Protein AF-A0A4R5L0U3-F1 (afdb_monomer_lite)

Secondary structure (DSSP, 8-state):
-EEEEE--SHHHHHHHHHHHHTT-EEEEE-SS-THHHHHHHTT--PPPP---

pLDDT: mean 77.32, std 15.12, range [45.78, 94.69]

Foldseek 3Di:
DEEEAEACDPVSLVVQVVCVVVVYHYHYHYPDDPVSVCCSVVPHDDDDDDDD

Structure (mmCIF, N/CA/C/O backbone):
data_AF-A0A4R5L0U3-F1
#
_entry.id   AF-A0A4R5L0U3-F1
#
loop_
_atom_site.group_PDB
_atom_site.id
_atom_site.type_symbol
_atom_site.label_atom_id
_atom_site.label_alt_id
_atom_site.label_comp_id
_atom_site.label_as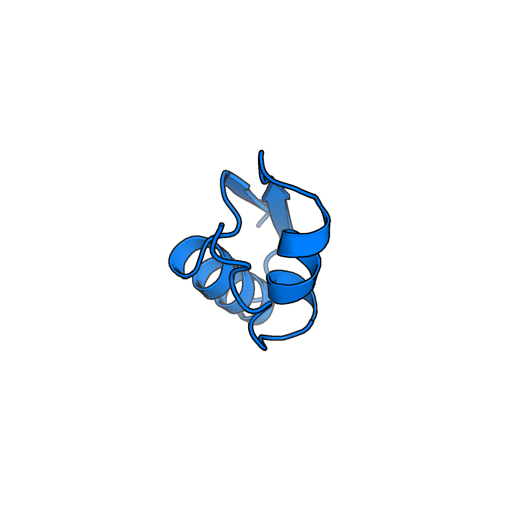ym_id
_atom_site.label_entity_id
_atom_site.label_seq_id
_atom_site.pdbx_PDB_ins_code
_atom_site.Cartn_x
_atom_site.Cartn_y
_atom_site.Cartn_z
_atom_site.occupancy
_atom_site.B_iso_or_equiv
_atom_site.auth_seq_id
_atom_site.auth_comp_id
_atom_site.auth_asym_id
_atom_site.auth_atom_id
_atom_site.pdbx_PDB_model_num
ATOM 1 N N . MET A 1 1 ? -6.356 4.088 10.866 1.00 93.25 1 MET A N 1
ATOM 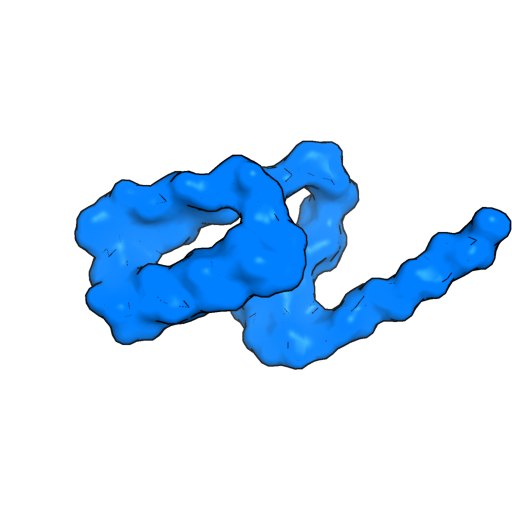2 C CA . MET A 1 1 ? -5.633 5.264 10.318 1.00 93.25 1 MET A CA 1
ATOM 3 C C . MET A 1 1 ? -5.536 5.131 8.802 1.00 93.25 1 MET A C 1
ATOM 5 O O . MET A 1 1 ? -5.701 4.014 8.321 1.00 93.25 1 MET A O 1
ATOM 9 N N . LYS A 1 2 ? -5.293 6.230 8.070 1.00 94.69 2 LYS A N 1
ATOM 10 C CA . LYS A 1 2 ? -5.047 6.206 6.616 1.00 94.69 2 LYS A CA 1
ATOM 11 C C . LYS A 1 2 ? -3.544 6.190 6.340 1.00 94.69 2 LYS A C 1
ATOM 13 O O . LYS A 1 2 ? -2.836 7.046 6.862 1.00 94.69 2 LYS A O 1
ATOM 18 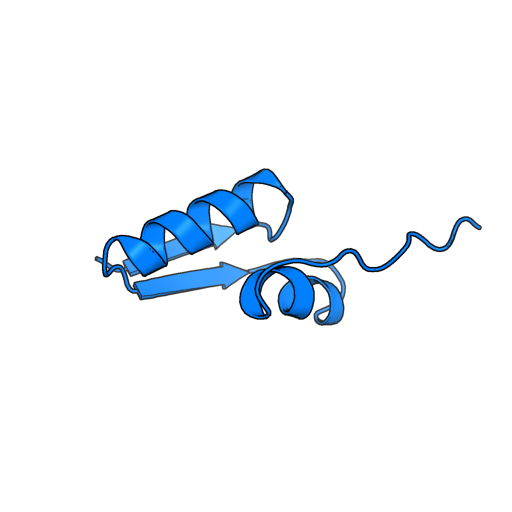N N . ILE A 1 3 ? -3.064 5.233 5.549 1.00 93.00 3 ILE A N 1
ATOM 19 C CA . ILE A 1 3 ? -1.634 5.028 5.272 1.00 93.00 3 ILE A CA 1
ATOM 20 C C . ILE A 1 3 ? -1.399 5.033 3.760 1.00 93.00 3 ILE A C 1
ATOM 22 O O . ILE A 1 3 ? -2.014 4.261 3.027 1.00 93.00 3 ILE A O 1
ATOM 26 N N . GLY A 1 4 ? -0.499 5.902 3.296 1.00 91.88 4 GLY A N 1
ATOM 27 C CA . GLY A 1 4 ? -0.122 6.020 1.888 1.00 91.88 4 GLY A CA 1
ATOM 28 C C . GLY A 1 4 ? 1.249 5.409 1.597 1.00 91.88 4 GLY A C 1
ATOM 29 O O . GLY A 1 4 ? 2.223 5.737 2.270 1.00 91.88 4 GLY A O 1
ATOM 30 N N . PHE A 1 5 ? 1.343 4.573 0.563 1.00 89.00 5 PHE A N 1
ATOM 31 C CA . PHE A 1 5 ? 2.602 4.037 0.041 1.00 89.00 5 PHE A CA 1
ATOM 32 C C . PHE A 1 5 ? 2.887 4.603 -1.349 1.00 89.00 5 PHE A C 1
ATOM 34 O O . PHE A 1 5 ? 2.102 4.410 -2.278 1.00 89.00 5 PHE A O 1
ATOM 41 N N . ILE A 1 6 ? 4.039 5.254 -1.515 1.00 87.69 6 ILE A N 1
ATOM 42 C CA . ILE A 1 6 ? 4.553 5.661 -2.826 1.00 87.69 6 ILE A CA 1
ATOM 43 C C . ILE A 1 6 ? 5.529 4.578 -3.303 1.00 87.69 6 ILE A C 1
ATOM 45 O O . ILE A 1 6 ? 6.700 4.560 -2.936 1.00 87.69 6 ILE A O 1
ATOM 49 N N . GLY A 1 7 ? 5.011 3.632 -4.086 1.00 80.31 7 GLY A N 1
ATOM 50 C CA . GLY A 1 7 ? 5.727 2.483 -4.636 1.00 80.31 7 GLY A CA 1
ATOM 51 C C . GLY A 1 7 ? 5.101 1.136 -4.251 1.00 80.31 7 GLY A C 1
ATOM 52 O O . GLY A 1 7 ? 5.028 0.770 -3.082 1.00 80.31 7 GLY A O 1
ATOM 53 N N . ALA A 1 8 ? 4.740 0.336 -5.258 1.00 77.81 8 ALA A N 1
ATOM 54 C CA . ALA A 1 8 ? 4.123 -0.990 -5.116 1.00 77.81 8 ALA A CA 1
ATOM 55 C C . ALA A 1 8 ? 5.131 -2.152 -5.271 1.00 77.81 8 ALA A C 1
ATOM 57 O O . ALA A 1 8 ? 4.845 -3.179 -5.883 1.00 77.81 8 ALA A O 1
ATOM 58 N N . GLY A 1 9 ? 6.364 -1.958 -4.790 1.00 78.25 9 GLY A N 1
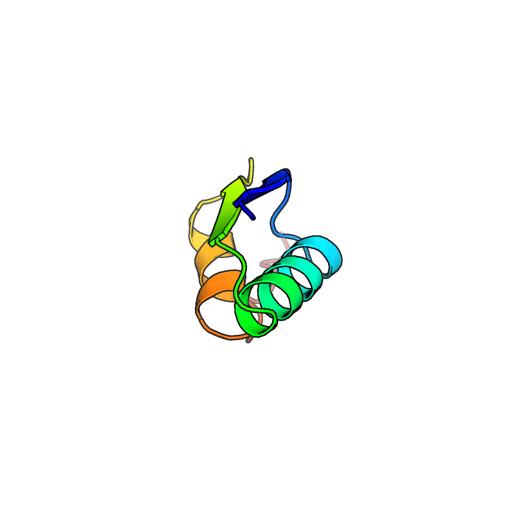ATOM 59 C CA . GLY A 1 9 ? 7.423 -2.973 -4.850 1.00 78.25 9 GLY A CA 1
ATOM 60 C C . GLY A 1 9 ? 7.222 -4.124 -3.855 1.00 78.25 9 GLY A C 1
ATOM 61 O O . GLY A 1 9 ? 6.232 -4.166 -3.134 1.00 78.25 9 GLY A O 1
ATOM 62 N N . LEU A 1 10 ? 8.203 -5.032 -3.766 1.00 79.69 10 LEU A N 1
ATOM 63 C CA . LEU A 1 10 ? 8.179 -6.164 -2.821 1.00 79.69 10 LEU A CA 1
ATOM 64 C C . LEU A 1 10 ? 7.946 -5.715 -1.369 1.00 79.69 10 LEU A C 1
ATOM 66 O O . LEU A 1 10 ? 7.113 -6.287 -0.674 1.00 79.69 10 LEU A O 1
ATOM 70 N N . ILE A 1 11 ? 8.648 -4.665 -0.939 1.00 84.25 11 ILE A N 1
ATOM 71 C CA . ILE A 1 11 ? 8.564 -4.144 0.431 1.00 84.25 11 ILE A CA 1
ATOM 72 C C . ILE A 1 11 ? 7.252 -3.378 0.634 1.00 84.25 11 ILE A C 1
ATOM 74 O O . ILE A 1 11 ? 6.475 -3.719 1.521 1.00 84.25 11 ILE A O 1
ATOM 78 N N . GLY A 1 12 ? 6.971 -2.386 -0.221 1.00 85.94 12 GLY A N 1
ATOM 79 C CA . GLY A 1 12 ? 5.761 -1.562 -0.118 1.00 85.94 12 GLY A CA 1
ATOM 80 C C . GLY A 1 12 ? 4.473 -2.384 -0.197 1.00 85.94 12 GLY A C 1
ATOM 81 O O . GLY A 1 12 ? 3.558 -2.167 0.587 1.00 85.94 12 GLY A O 1
ATOM 82 N N . GLY A 1 13 ? 4.427 -3.396 -1.069 1.00 86.25 13 GLY A N 1
ATOM 83 C CA . GLY A 1 13 ? 3.292 -4.312 -1.166 1.00 86.25 13 GLY A CA 1
ATOM 84 C C . GLY A 1 13 ? 3.128 -5.215 0.060 1.00 86.25 13 GLY A C 1
ATOM 85 O O . GLY A 1 13 ? 2.002 -5.452 0.490 1.00 86.25 13 GLY A O 1
ATOM 86 N N . GLY A 1 14 ? 4.227 -5.695 0.652 1.00 88.06 14 GLY A N 1
ATOM 87 C CA . GLY A 1 14 ? 4.186 -6.475 1.893 1.00 88.06 14 GLY A CA 1
ATOM 88 C C . GLY A 1 14 ? 3.684 -5.652 3.082 1.00 88.06 14 GLY A C 1
ATOM 89 O O . GLY A 1 14 ? 2.771 -6.078 3.786 1.00 88.06 14 GLY A O 1
ATOM 90 N N . LEU A 1 15 ? 4.217 -4.440 3.256 1.00 89.25 15 LEU A N 1
ATOM 91 C CA . LEU A 1 15 ? 3.792 -3.522 4.315 1.00 89.25 15 LEU A CA 1
ATOM 92 C C . LEU A 1 15 ? 2.339 -3.068 4.139 1.00 89.25 15 LEU A C 1
ATOM 94 O O . LEU A 1 15 ? 1.593 -3.039 5.114 1.00 89.25 15 LEU A O 1
ATOM 98 N N . ALA A 1 16 ? 1.910 -2.783 2.905 1.00 90.25 16 ALA A N 1
ATOM 99 C CA . ALA A 1 16 ? 0.521 -2.448 2.604 1.00 90.25 16 ALA A CA 1
ATOM 100 C C . ALA A 1 16 ? -0.442 -3.564 3.036 1.00 90.25 16 ALA A C 1
ATOM 102 O O . ALA A 1 16 ? -1.480 -3.284 3.629 1.00 90.25 16 ALA A O 1
ATOM 103 N N . ARG A 1 17 ? -0.082 -4.835 2.811 1.00 87.12 17 ARG A N 1
ATOM 104 C CA . ARG A 1 17 ? -0.894 -5.981 3.255 1.00 87.12 17 ARG A CA 1
ATOM 105 C C . ARG A 1 17 ? -0.986 -6.081 4.769 1.00 87.12 17 ARG A C 1
ATOM 107 O O . ARG A 1 17 ? -2.083 -6.263 5.284 1.00 87.12 17 ARG A O 1
ATOM 114 N N . LEU A 1 18 ? 0.139 -5.946 5.468 1.00 91.44 18 LEU A N 1
ATOM 115 C CA . LEU A 1 18 ? 0.156 -5.975 6.932 1.00 91.44 18 LEU A CA 1
ATOM 116 C C . LEU A 1 18 ? -0.683 -4.831 7.517 1.00 91.44 18 LEU A C 1
ATOM 118 O O . LEU A 1 18 ? -1.454 -5.050 8.444 1.00 91.44 18 LEU A O 1
ATOM 122 N N . ALA A 1 19 ? -0.600 -3.634 6.933 1.00 91.75 19 ALA A N 1
ATOM 123 C CA . ALA A 1 19 ? -1.403 -2.488 7.347 1.00 91.75 19 ALA A CA 1
ATOM 124 C C . ALA A 1 19 ? -2.914 -2.719 7.144 1.00 91.75 19 ALA A C 1
ATOM 126 O O . ALA A 1 19 ? -3.698 -2.402 8.036 1.00 91.75 19 ALA A O 1
ATOM 127 N N . VAL A 1 20 ? -3.327 -3.323 6.023 1.00 91.44 20 VAL A N 1
ATOM 128 C CA . VAL A 1 20 ? -4.733 -3.721 5.811 1.00 91.44 20 VAL A CA 1
ATOM 129 C C . VAL A 1 20 ? -5.169 -4.763 6.844 1.00 91.44 20 VAL A C 1
ATOM 131 O O . VAL A 1 20 ? -6.233 -4.617 7.438 1.00 91.44 20 VAL A O 1
ATOM 134 N N . GLN A 1 21 ? -4.345 -5.785 7.105 1.00 92.00 21 GLN A N 1
ATOM 135 C CA . GLN A 1 21 ? -4.643 -6.811 8.116 1.00 92.00 21 GLN A CA 1
ATOM 136 C C . GLN A 1 21 ? -4.758 -6.230 9.532 1.00 92.00 21 GLN A C 1
ATOM 138 O O . GLN A 1 21 ? -5.553 -6.718 10.328 1.00 92.00 21 GLN A O 1
ATOM 143 N N . ALA A 1 22 ? -4.023 -5.158 9.830 1.00 94.69 22 ALA A N 1
ATOM 144 C CA . ALA A 1 22 ? -4.129 -4.406 11.078 1.00 94.69 22 ALA A CA 1
ATOM 145 C C . ALA A 1 22 ? -5.358 -3.467 11.142 1.00 94.69 22 ALA A C 1
ATOM 147 O O . ALA A 1 22 ? -5.505 -2.703 12.096 1.00 94.69 22 ALA A O 1
ATOM 148 N N . GLY A 1 23 ? -6.244 -3.489 10.137 1.00 94.38 23 GLY A N 1
ATOM 149 C CA . GLY A 1 23 ? -7.464 -2.678 10.101 1.00 94.38 23 GLY A CA 1
ATOM 150 C C . GLY A 1 23 ? -7.228 -1.223 9.690 1.00 94.38 23 GLY A C 1
ATOM 151 O O . GLY A 1 23 ? -7.974 -0.328 10.092 1.00 94.38 23 GLY A O 1
ATOM 152 N N . HIS A 1 24 ? -6.164 -0.941 8.937 1.00 94.44 24 HIS A N 1
ATOM 153 C CA .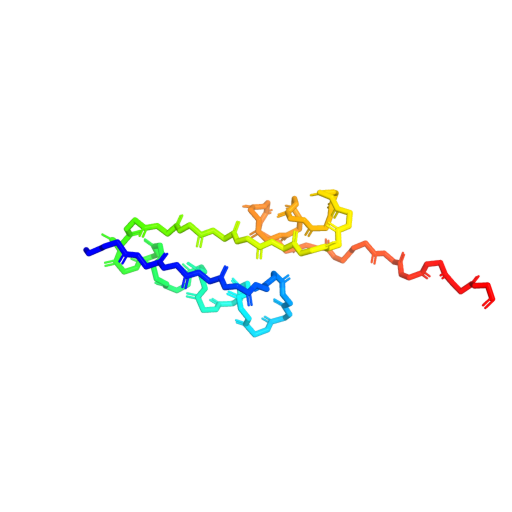 HIS A 1 24 ? -5.893 0.398 8.415 1.00 94.44 24 HIS A CA 1
ATOM 154 C C . HIS A 1 24 ? -6.390 0.558 6.977 1.00 94.44 24 HIS A C 1
ATOM 156 O O . HIS A 1 24 ? -6.346 -0.370 6.172 1.00 94.44 24 HIS A O 1
ATOM 162 N N . GLU A 1 25 ? -6.829 1.769 6.643 1.00 92.81 25 GLU A N 1
ATOM 163 C CA . GLU A 1 25 ? -7.158 2.144 5.270 1.00 92.81 25 GLU A CA 1
ATOM 164 C C . GLU A 1 25 ? -5.850 2.456 4.537 1.00 92.81 25 GLU A C 1
ATOM 166 O O . GLU A 1 25 ? -5.068 3.299 4.985 1.00 92.81 25 GLU A O 1
ATOM 171 N N . VAL A 1 26 ? -5.590 1.759 3.432 1.00 91.88 26 VAL A N 1
ATOM 172 C CA . VAL A 1 26 ? -4.306 1.829 2.726 1.00 91.88 26 VAL A CA 1
ATOM 173 C C . VAL A 1 26 ? -4.495 2.323 1.298 1.00 91.88 26 VAL A C 1
ATOM 175 O O . VAL A 1 26 ? -5.320 1.802 0.553 1.00 91.88 26 VAL A O 1
ATOM 178 N N . ILE A 1 27 ? -3.675 3.296 0.904 1.00 91.19 27 ILE A N 1
ATOM 179 C CA . ILE A 1 27 ? -3.592 3.831 -0.456 1.00 91.19 27 ILE A CA 1
ATOM 180 C C . ILE A 1 27 ? -2.206 3.492 -1.005 1.00 91.19 27 ILE A C 1
ATOM 182 O O . ILE A 1 27 ? -1.196 3.753 -0.353 1.00 91.19 27 ILE A O 1
ATOM 186 N N . VAL A 1 28 ? -2.135 2.926 -2.210 1.00 86.31 28 VAL A N 1
ATOM 187 C CA . VAL A 1 28 ? -0.863 2.604 -2.874 1.00 86.31 28 VAL A CA 1
ATOM 188 C C . VAL A 1 28 ? -0.794 3.328 -4.210 1.00 86.31 28 VAL A C 1
ATOM 190 O O . VAL A 1 28 ? -1.654 3.150 -5.067 1.00 86.31 28 VAL A O 1
ATOM 193 N N . SER A 1 29 ? 0.259 4.118 -4.392 1.00 84.94 29 SER A N 1
ATOM 194 C CA . SER A 1 29 ? 0.614 4.758 -5.654 1.00 84.94 29 SER A CA 1
ATOM 195 C C . SER A 1 29 ? 1.823 4.060 -6.266 1.00 84.94 29 SER A C 1
ATOM 197 O O . SER A 1 29 ? 2.703 3.562 -5.564 1.00 84.94 29 SER A O 1
ATOM 199 N N . ASN A 1 30 ? 1.885 4.002 -7.587 1.00 83.94 30 ASN A N 1
ATOM 200 C CA . ASN A 1 30 ? 3.003 3.433 -8.319 1.00 83.94 30 ASN A CA 1
ATOM 201 C C . ASN A 1 30 ? 3.159 4.184 -9.638 1.00 83.94 30 ASN A C 1
ATOM 203 O O . ASN A 1 30 ? 2.181 4.384 -10.347 1.00 83.94 30 ASN A O 1
ATOM 207 N N . SER A 1 31 ? 4.389 4.570 -9.966 1.00 78.50 31 SER A N 1
ATOM 208 C CA . SER A 1 31 ? 4.714 5.260 -11.218 1.00 78.50 31 SER A CA 1
ATOM 209 C C . SER A 1 31 ? 4.851 4.317 -12.416 1.00 78.50 31 SER A C 1
ATOM 211 O O . SER A 1 31 ? 4.945 4.774 -13.551 1.00 78.50 31 SER A O 1
ATOM 213 N N . ARG A 1 32 ? 4.902 3.000 -12.183 1.00 74.69 32 ARG A N 1
ATOM 214 C CA . ARG A 1 32 ? 4.966 1.979 -13.239 1.00 74.69 32 ARG A CA 1
ATOM 215 C C . ARG A 1 32 ? 3.569 1.619 -13.730 1.00 74.69 32 ARG A C 1
ATOM 217 O O . ARG A 1 32 ? 2.567 2.025 -13.154 1.00 74.69 32 ARG A O 1
ATOM 224 N N . ASP A 1 33 ? 3.535 0.775 -14.758 1.00 73.94 33 ASP A N 1
ATOM 225 C CA . ASP A 1 33 ? 2.306 0.263 -15.354 1.00 73.94 33 ASP A CA 1
ATOM 226 C C . ASP A 1 33 ? 1.285 -0.182 -14.280 1.00 73.94 33 ASP A C 1
ATOM 228 O O . ASP A 1 33 ? 1.646 -0.986 -13.399 1.00 73.94 33 ASP A O 1
ATOM 232 N N . PRO A 1 34 ? 0.026 0.299 -14.346 1.00 71.12 34 PRO A N 1
ATOM 233 C CA . PRO A 1 34 ? -1.034 -0.047 -13.400 1.00 71.12 34 PRO A CA 1
ATOM 234 C C . PRO A 1 34 ? -1.205 -1.555 -13.215 1.00 71.12 34 PRO A C 1
ATOM 236 O O . PRO A 1 34 ? -1.565 -2.008 -12.130 1.00 71.12 34 PRO A O 1
ATOM 239 N N . ARG A 1 35 ? -0.851 -2.363 -14.227 1.00 70.88 35 ARG A N 1
ATOM 240 C CA . ARG A 1 35 ? -0.910 -3.827 -14.161 1.00 70.88 35 ARG A CA 1
ATOM 241 C C . ARG A 1 35 ? -0.059 -4.423 -13.040 1.00 70.88 35 ARG A C 1
ATOM 243 O O . ARG A 1 35 ? -0.361 -5.500 -12.532 1.00 70.88 35 ARG A O 1
ATOM 250 N N . THR A 1 36 ? 0.990 -3.724 -12.613 1.00 71.88 36 THR A N 1
ATOM 251 C CA . THR A 1 36 ? 1.853 -4.171 -11.511 1.00 71.88 36 THR A CA 1
ATOM 252 C C . THR A 1 36 ? 1.198 -4.010 -10.133 1.00 71.88 36 THR A C 1
ATOM 254 O O . THR A 1 36 ? 1.533 -4.769 -9.220 1.00 71.88 36 THR A O 1
ATOM 257 N N . LEU A 1 37 ? 0.202 -3.124 -9.990 1.00 70.88 37 LEU A N 1
ATOM 258 C CA . LEU A 1 37 ? -0.589 -2.970 -8.761 1.00 70.88 37 LEU A CA 1
ATOM 259 C C . LEU A 1 37 ? -1.525 -4.161 -8.517 1.00 70.88 37 LEU A C 1
ATOM 261 O O . LEU A 1 37 ? -1.739 -4.525 -7.361 1.00 70.88 37 LEU A O 1
ATOM 265 N N . PHE A 1 38 ? -2.012 -4.833 -9.570 1.00 67.00 38 PHE A N 1
ATOM 266 C CA . P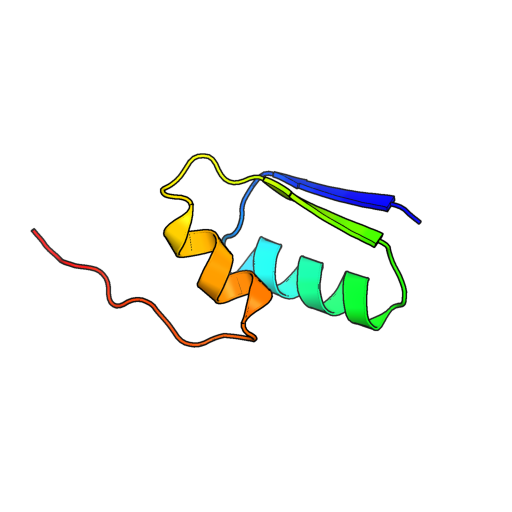HE A 1 38 ? -2.853 -6.028 -9.409 1.00 67.00 38 PHE A CA 1
ATOM 267 C C . PHE A 1 38 ? -2.142 -7.126 -8.617 1.00 67.00 38 PHE A C 1
ATOM 269 O O . PHE A 1 38 ? -2.774 -7.802 -7.817 1.00 67.00 38 PHE A O 1
ATOM 276 N N . SER A 1 39 ? -0.818 -7.261 -8.749 1.00 64.81 39 SER A N 1
ATOM 277 C CA . SER A 1 39 ? -0.049 -8.244 -7.973 1.00 64.81 39 SER A CA 1
ATOM 278 C C . SER A 1 39 ? -0.017 -7.944 -6.466 1.00 64.81 39 SER A C 1
ATOM 280 O O . SER A 1 39 ? 0.091 -8.868 -5.651 1.00 64.81 39 SER A O 1
ATOM 282 N N . VAL A 1 40 ? -0.138 -6.666 -6.086 1.00 67.06 40 VAL A N 1
ATOM 283 C CA . VAL A 1 40 ? -0.190 -6.215 -4.690 1.00 67.06 40 VAL A CA 1
ATOM 284 C C . VAL A 1 40 ? -1.570 -6.489 -4.099 1.00 67.06 40 VAL A C 1
ATOM 286 O O . VAL A 1 40 ? -1.632 -7.100 -3.030 1.00 67.06 40 VAL A O 1
ATOM 289 N N . VAL A 1 41 ? -2.635 -6.138 -4.829 1.00 67.19 41 VAL A N 1
ATOM 290 C CA . VAL A 1 41 ? -4.039 -6.291 -4.405 1.00 67.19 41 VAL A CA 1
ATOM 291 C C . VAL A 1 41 ? -4.496 -7.755 -4.420 1.00 67.19 41 VAL A C 1
ATOM 293 O O . VAL A 1 41 ? -5.134 -8.203 -3.477 1.00 67.19 41 VAL A O 1
ATOM 296 N N . ALA A 1 42 ? -4.114 -8.537 -5.432 1.00 61.69 42 ALA A N 1
ATOM 297 C CA . ALA A 1 42 ? -4.582 -9.913 -5.626 1.00 61.69 42 ALA A CA 1
ATOM 298 C C . ALA A 1 42 ? -3.874 -10.963 -4.747 1.00 61.69 42 ALA A C 1
ATOM 300 O O . ALA A 1 42 ? -3.971 -12.154 -5.017 1.00 61.69 42 ALA A O 1
ATOM 301 N N . GLY A 1 43 ? -3.123 -10.561 -3.716 1.00 56.38 43 GLY A N 1
ATOM 302 C CA . GLY A 1 43 ? -2.500 -11.542 -2.824 1.00 56.38 43 GLY A CA 1
ATOM 303 C C . GLY A 1 43 ? -1.379 -12.359 -3.477 1.00 56.38 43 GLY A C 1
ATOM 304 O O . GLY A 1 43 ? -1.213 -13.526 -3.178 1.00 56.38 43 GLY A O 1
ATOM 305 N N . GLY A 1 44 ? -0.553 -11.741 -4.326 1.00 61.81 44 GLY A N 1
ATOM 306 C CA . GLY A 1 44 ? 0.798 -12.224 -4.616 1.00 61.81 44 GLY A CA 1
ATOM 307 C C . GLY A 1 44 ? 0.885 -13.479 -5.480 1.00 61.81 44 GLY A C 1
ATOM 308 O O . GLY A 1 44 ? 0.947 -14.595 -4.986 1.00 61.81 44 GLY A O 1
ATOM 309 N N . SER A 1 45 ? 1.088 -13.274 -6.778 1.00 45.78 45 SER A N 1
ATOM 310 C CA . SER A 1 45 ? 1.878 -14.165 -7.631 1.00 45.78 45 SER A CA 1
ATOM 311 C C . SER A 1 45 ? 2.442 -13.345 -8.795 1.00 45.78 45 SER A C 1
ATOM 313 O O . SER A 1 45 ? 1.771 -12.483 -9.355 1.00 45.78 45 SER A O 1
ATOM 315 N N . ARG A 1 46 ? 3.738 -13.528 -9.063 1.00 53.38 46 ARG A N 1
ATOM 316 C CA . ARG A 1 46 ? 4.608 -12.676 -9.897 1.00 53.38 46 ARG A CA 1
ATOM 317 C C . ARG A 1 46 ? 4.079 -12.473 -11.332 1.00 53.38 46 ARG A C 1
ATOM 319 O O . ARG A 1 46 ? 3.846 -13.478 -12.000 1.00 53.38 46 ARG A O 1
ATOM 326 N N . PRO A 1 47 ? 4.091 -11.255 -11.909 1.00 46.12 47 PRO A N 1
ATOM 327 C CA . PRO A 1 47 ? 4.222 -11.123 -13.353 1.00 46.12 47 PRO A CA 1
ATOM 328 C C . PRO A 1 47 ? 5.697 -11.352 -13.719 1.00 46.12 47 PRO A C 1
ATOM 330 O O . PRO A 1 47 ? 6.594 -10.638 -13.260 1.00 46.12 47 PRO A O 1
ATOM 333 N N . ARG A 1 48 ? 5.968 -12.409 -14.493 1.00 53.97 48 ARG A N 1
ATOM 334 C CA . ARG A 1 48 ? 7.299 -12.707 -15.038 1.00 53.97 48 ARG A CA 1
ATOM 335 C C . ARG A 1 48 ? 7.835 -11.476 -15.778 1.00 53.97 48 ARG A C 1
ATOM 337 O O . ARG A 1 48 ? 7.164 -10.929 -16.646 1.00 53.97 48 ARG A O 1
ATOM 344 N N . ARG A 1 49 ? 9.059 -11.062 -15.437 1.00 54.50 49 ARG A N 1
ATOM 345 C CA . ARG A 1 49 ? 9.837 -10.077 -16.201 1.00 54.50 49 ARG A CA 1
ATOM 346 C C . ARG A 1 49 ? 9.949 -10.574 -17.645 1.00 54.50 49 ARG A C 1
ATOM 348 O O . ARG A 1 49 ? 10.569 -11.613 -17.866 1.00 54.50 49 ARG A O 1
ATOM 355 N N . HIS A 1 50 ? 9.418 -9.825 -18.607 1.00 49.09 50 HIS A N 1
ATOM 356 C CA . HIS A 1 50 ? 9.914 -9.922 -19.974 1.00 49.09 50 HIS A CA 1
ATOM 357 C C . HIS A 1 50 ? 11.318 -9.310 -19.966 1.00 49.09 50 HIS A C 1
ATOM 359 O O . HIS A 1 50 ? 11.487 -8.119 -19.703 1.00 49.09 50 HIS A O 1
ATOM 365 N N . ARG A 1 51 ? 12.334 -10.162 -20.131 1.00 48.50 51 ARG A N 1
ATOM 366 C CA . ARG A 1 51 ? 13.647 -9.726 -20.604 1.00 48.50 51 ARG A CA 1
ATOM 367 C C . ARG A 1 51 ? 13.478 -9.339 -22.074 1.00 48.50 51 ARG A C 1
ATOM 369 O O . ARG A 1 51 ? 12.979 -10.161 -22.841 1.00 48.50 51 ARG A O 1
ATOM 376 N N . SER A 1 52 ? 13.864 -8.116 -22.410 1.00 53.78 52 SER A N 1
ATOM 377 C CA . SER A 1 52 ? 14.445 -7.755 -23.705 1.00 53.78 52 SER A CA 1
ATOM 378 C C . SER A 1 52 ? 15.949 -7.687 -23.509 1.00 53.78 52 SER A C 1
ATOM 380 O O . SER A 1 52 ? 16.330 -7.051 -22.494 1.00 53.78 52 SER A O 1
#

InterPro domains:
  IPR028939 Pyrroline-5-carboxylate reductase, catalytic, N-terminal [PF03807] (2-40)
  IPR036291 NAD(P)-binding domain superfamily [SSF51735] (1-44)

Sequence (52 aa):
MKIGFIGAGLIGGGLARLAVQAGHEVIVSNSRDPRTLFSVVAGGSRPRRHRS

Radius of gyration: 11.51 Å; chains: 1; bounding box: 22×20×35 Å

Organism: NCBI:txid2546446